Protein AF-A0A9D1L8T4-F1 (afdb_monomer)

Structure (mmCIF, N/CA/C/O backbone):
data_AF-A0A9D1L8T4-F1
#
_entry.id   AF-A0A9D1L8T4-F1
#
loop_
_atom_site.group_PDB
_atom_site.id
_atom_site.type_symbol
_atom_site.label_atom_id
_atom_site.label_alt_id
_atom_site.label_comp_id
_atom_site.label_asym_id
_atom_site.label_entity_id
_atom_site.label_seq_id
_atom_site.pdbx_PDB_ins_code
_atom_site.Cartn_x
_atom_site.Cartn_y
_atom_site.Cartn_z
_atom_site.occupancy
_atom_site.B_iso_or_equiv
_atom_site.auth_seq_id
_atom_site.auth_comp_id
_atom_site.auth_asym_id
_atom_site.auth_atom_id
_atom_site.pdbx_PDB_model_num
ATOM 1 N N . MET A 1 1 ? -16.377 6.132 2.924 1.00 72.69 1 MET A N 1
ATOM 2 C CA . MET A 1 1 ? -15.199 5.516 2.289 1.00 72.69 1 MET A CA 1
ATOM 3 C C . MET A 1 1 ? -15.008 4.156 2.935 1.00 72.69 1 MET A C 1
ATOM 5 O O . MET A 1 1 ? -15.042 4.074 4.157 1.00 72.69 1 MET A O 1
ATOM 9 N N . SER A 1 2 ? -14.949 3.100 2.138 1.00 90.50 2 SER A N 1
ATOM 10 C CA . SER A 1 2 ? -14.714 1.724 2.575 1.00 90.50 2 SER A CA 1
ATOM 11 C C . SER A 1 2 ? -13.231 1.484 2.868 1.00 90.50 2 SER A C 1
ATOM 13 O O . SER A 1 2 ? -12.373 2.222 2.388 1.00 90.50 2 SER A O 1
ATOM 15 N N . LYS A 1 3 ? -12.917 0.413 3.609 1.00 88.38 3 LYS A N 1
ATOM 16 C CA . LYS A 1 3 ? -11.529 0.025 3.913 1.00 88.38 3 LYS A CA 1
ATOM 17 C C . LYS A 1 3 ? -10.691 -0.179 2.646 1.00 88.38 3 LYS A C 1
ATOM 19 O O . LYS A 1 3 ? -9.552 0.263 2.584 1.00 88.38 3 LYS A O 1
ATOM 24 N N . LYS A 1 4 ? -11.289 -0.774 1.608 1.00 89.88 4 LYS A N 1
ATOM 25 C CA . LYS A 1 4 ? -10.654 -0.937 0.295 1.00 89.88 4 LYS A CA 1
ATOM 26 C C . LYS A 1 4 ? -10.331 0.409 -0.356 1.00 89.88 4 LYS A C 1
ATOM 28 O O . LYS A 1 4 ? -9.213 0.602 -0.806 1.00 89.88 4 LYS A O 1
ATOM 33 N N . GLU A 1 5 ? -11.278 1.344 -0.372 1.00 92.19 5 GLU A N 1
ATOM 34 C CA . GLU A 1 5 ? -11.038 2.683 -0.929 1.00 92.19 5 GLU A CA 1
ATOM 35 C C . GLU A 1 5 ? -9.957 3.447 -0.149 1.00 92.19 5 GLU A C 1
ATOM 37 O O . GLU A 1 5 ? -9.193 4.200 -0.745 1.00 92.19 5 GLU A O 1
ATOM 42 N N . MET A 1 6 ? -9.866 3.236 1.168 1.00 93.19 6 MET A N 1
ATOM 43 C CA . MET A 1 6 ? -8.810 3.816 2.001 1.00 93.19 6 MET A CA 1
ATOM 44 C C . MET A 1 6 ? -7.437 3.200 1.707 1.00 93.19 6 MET A C 1
ATOM 46 O O . MET A 1 6 ? -6.474 3.949 1.591 1.00 93.19 6 MET A O 1
ATOM 50 N N . LEU A 1 7 ? -7.346 1.877 1.535 1.00 93.81 7 LEU A N 1
ATOM 51 C CA . LEU A 1 7 ? -6.116 1.188 1.115 1.00 93.81 7 LEU A CA 1
ATOM 52 C C . LEU A 1 7 ? -5.662 1.655 -0.273 1.00 93.81 7 LEU A C 1
ATOM 54 O O . LEU A 1 7 ? -4.503 2.026 -0.452 1.00 93.81 7 LEU A O 1
ATOM 58 N N . ASP A 1 8 ? -6.589 1.712 -1.233 1.00 92.69 8 ASP A N 1
ATOM 59 C CA . ASP A 1 8 ? -6.311 2.182 -2.592 1.00 92.69 8 ASP A CA 1
ATOM 60 C C . ASP A 1 8 ? -5.848 3.652 -2.578 1.00 92.69 8 ASP A C 1
ATOM 62 O O . ASP A 1 8 ? -4.965 4.036 -3.348 1.00 92.69 8 ASP A O 1
ATOM 66 N N . LYS A 1 9 ? -6.416 4.487 -1.695 1.00 93.12 9 LYS A N 1
ATOM 67 C CA . LYS A 1 9 ? -5.980 5.876 -1.517 1.00 93.12 9 LYS A CA 1
ATOM 68 C C . LYS A 1 9 ? -4.601 5.966 -0.861 1.00 93.12 9 LYS A C 1
ATOM 70 O O . LYS A 1 9 ? -3.764 6.705 -1.367 1.00 93.12 9 LYS A O 1
ATOM 75 N N . ALA A 1 10 ? -4.356 5.218 0.213 1.00 94.19 10 ALA A N 1
ATOM 76 C CA . ALA A 1 10 ? -3.067 5.188 0.900 1.00 94.19 10 ALA A CA 1
ATOM 77 C C . ALA A 1 10 ? -1.940 4.785 -0.060 1.00 94.19 10 ALA A C 1
ATOM 79 O O . ALA A 1 10 ? -0.901 5.435 -0.104 1.00 94.19 10 ALA A O 1
ATOM 80 N N . PHE A 1 11 ? -2.182 3.772 -0.897 1.00 93.44 11 PHE A N 1
ATOM 81 C CA . PHE A 1 11 ? -1.243 3.364 -1.938 1.00 93.44 11 PHE A CA 1
ATOM 82 C C . PHE A 1 11 ? -0.998 4.474 -2.969 1.00 93.44 11 PHE A C 1
ATOM 84 O O . PHE A 1 11 ? 0.147 4.744 -3.317 1.00 93.44 11 PHE A O 1
ATOM 91 N N . ARG A 1 12 ? -2.054 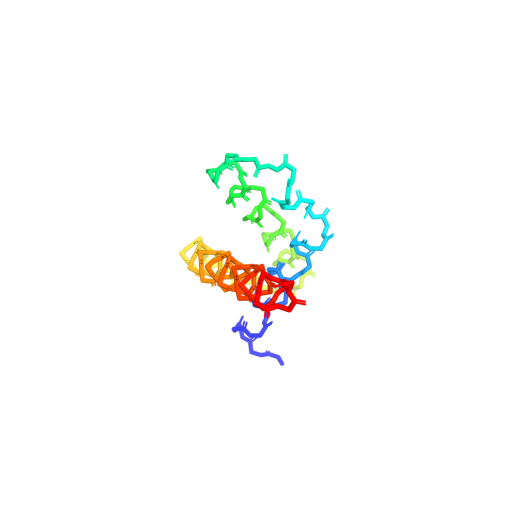5.148 -3.451 1.00 90.94 12 ARG A N 1
ATOM 92 C CA . ARG A 1 12 ? -1.929 6.260 -4.415 1.00 90.94 12 ARG A CA 1
ATOM 93 C C . ARG A 1 12 ? -1.131 7.434 -3.863 1.00 90.94 12 ARG A C 1
ATOM 95 O O . ARG A 1 12 ? -0.321 8.004 -4.591 1.00 90.94 12 ARG A O 1
ATOM 102 N N . ASP A 1 13 ? -1.377 7.797 -2.610 1.00 90.25 13 ASP A N 1
ATOM 103 C CA . ASP A 1 13 ? -0.633 8.857 -1.936 1.00 90.25 13 ASP A CA 1
ATOM 104 C C . ASP A 1 13 ? 0.848 8.437 -1.822 1.00 90.25 13 ASP A C 1
ATOM 106 O O . ASP A 1 13 ? 1.729 9.177 -2.259 1.00 90.25 13 ASP A O 1
ATOM 110 N N . ALA A 1 14 ? 1.114 7.196 -1.395 1.00 90.56 14 ALA A N 1
ATOM 111 C CA . ALA A 1 14 ? 2.463 6.650 -1.266 1.00 90.56 14 ALA A CA 1
ATOM 112 C C . ALA A 1 14 ? 3.248 6.663 -2.592 1.00 90.56 14 ALA A C 1
ATOM 114 O O . ALA A 1 14 ? 4.356 7.189 -2.640 1.00 90.56 14 ALA A O 1
ATOM 115 N N . VAL A 1 15 ? 2.681 6.168 -3.699 1.00 88.31 15 VAL A N 1
ATOM 116 C CA . VAL A 1 15 ? 3.366 6.180 -5.014 1.00 88.31 15 VAL A CA 1
ATOM 117 C C . VAL A 1 15 ? 3.504 7.576 -5.629 1.00 88.31 15 VAL A C 1
ATOM 119 O O . VAL A 1 15 ? 4.244 7.746 -6.594 1.00 88.31 15 VAL A O 1
ATOM 122 N N . THR A 1 16 ? 2.764 8.566 -5.123 1.00 84.44 16 THR A N 1
ATOM 123 C CA . THR A 1 16 ? 2.908 9.966 -5.548 1.00 84.44 16 THR A CA 1
ATOM 124 C C . THR A 1 16 ? 4.056 10.642 -4.801 1.00 84.44 16 THR A C 1
ATOM 126 O O . THR A 1 16 ? 4.790 11.436 -5.386 1.00 84.44 16 THR A O 1
ATOM 129 N N . GLU A 1 17 ? 4.222 10.327 -3.515 1.00 80.38 17 GLU A N 1
ATOM 130 C CA . GLU A 1 17 ? 5.312 10.838 -2.678 1.00 80.38 17 GLU A CA 1
ATOM 131 C C . GLU A 1 17 ? 6.647 10.148 -2.980 1.00 80.38 17 GLU A C 1
ATOM 133 O O . GLU A 1 17 ? 7.703 10.783 -2.996 1.00 80.38 17 GLU A O 1
ATOM 138 N N . ILE A 1 18 ? 6.600 8.843 -3.243 1.00 79.25 18 ILE A N 1
ATOM 139 C CA . ILE A 1 18 ? 7.765 8.016 -3.529 1.00 79.25 18 ILE A CA 1
ATOM 140 C C . ILE A 1 18 ? 7.970 7.998 -5.038 1.00 79.25 18 ILE A C 1
ATOM 142 O O . ILE A 1 18 ? 7.107 7.557 -5.793 1.00 79.25 18 ILE A O 1
ATOM 146 N N . ASN A 1 19 ? 9.143 8.433 -5.502 1.00 71.31 19 ASN A N 1
ATOM 147 C CA . ASN A 1 19 ? 9.517 8.269 -6.902 1.00 71.31 19 ASN A CA 1
ATOM 148 C C . ASN A 1 19 ? 9.801 6.785 -7.183 1.00 71.31 19 ASN A C 1
ATOM 150 O O . ASN A 1 19 ? 10.951 6.348 -7.182 1.00 71.31 19 ASN A O 1
ATOM 154 N N . VAL A 1 20 ? 8.743 6.009 -7.422 1.00 68.19 20 VAL A N 1
ATOM 155 C CA . VAL A 1 20 ? 8.797 4.553 -7.635 1.00 68.19 20 VAL A CA 1
ATOM 156 C C . VAL A 1 20 ? 9.685 4.150 -8.815 1.00 68.19 20 VAL A C 1
ATOM 158 O O . VAL A 1 20 ? 10.182 3.036 -8.852 1.00 68.19 20 VAL A O 1
ATOM 161 N N . ASN A 1 21 ? 9.943 5.068 -9.754 1.00 68.38 21 ASN A N 1
ATOM 162 C CA . ASN A 1 21 ? 10.852 4.842 -10.883 1.00 68.38 21 ASN A CA 1
ATOM 163 C C . ASN A 1 21 ? 12.339 5.003 -10.518 1.00 68.38 21 ASN A C 1
ATOM 165 O O . ASN A 1 21 ? 13.191 4.812 -11.379 1.00 68.38 21 ASN A O 1
ATOM 169 N N . SER A 1 22 ? 12.655 5.431 -9.291 1.00 68.69 22 SER A N 1
ATOM 170 C CA . SER A 1 22 ? 14.030 5.630 -8.807 1.00 68.69 22 SER A CA 1
ATOM 171 C C . SER A 1 22 ? 14.531 4.520 -7.884 1.00 68.69 22 SER A C 1
ATOM 173 O O . SER A 1 22 ? 15.695 4.544 -7.490 1.00 68.69 22 SER A O 1
ATOM 175 N N . ILE A 1 23 ? 13.663 3.565 -7.538 1.00 75.38 23 ILE A N 1
ATOM 176 C CA . ILE A 1 23 ? 13.991 2.418 -6.693 1.00 75.38 23 ILE A CA 1
ATOM 177 C C . ILE A 1 23 ? 13.880 1.168 -7.567 1.00 75.38 23 ILE A C 1
ATOM 179 O O . ILE A 1 23 ? 12.780 0.731 -7.894 1.00 75.38 23 ILE A O 1
ATOM 183 N N . ASP A 1 24 ? 15.028 0.619 -7.964 1.00 74.31 24 ASP A N 1
ATOM 184 C CA . ASP A 1 24 ? 15.098 -0.608 -8.775 1.00 74.31 24 ASP A CA 1
ATOM 185 C C . ASP A 1 24 ? 14.887 -1.882 -7.939 1.00 74.31 24 ASP A C 1
ATOM 187 O O . ASP A 1 24 ? 14.576 -2.943 -8.481 1.00 74.31 24 ASP A O 1
ATOM 191 N N . ASP A 1 25 ? 15.066 -1.779 -6.621 1.00 81.19 25 ASP A N 1
ATOM 192 C CA . ASP A 1 25 ? 14.918 -2.884 -5.680 1.00 81.19 25 ASP A CA 1
ATOM 193 C C . ASP A 1 25 ? 13.464 -2.982 -5.198 1.00 81.19 25 ASP A C 1
ATOM 195 O O . ASP A 1 25 ? 12.953 -2.097 -4.505 1.00 81.19 25 ASP A O 1
ATOM 199 N N . GLU A 1 26 ? 12.782 -4.048 -5.614 1.00 78.62 26 GLU A N 1
ATOM 200 C CA . GLU A 1 26 ? 11.362 -4.262 -5.334 1.00 78.62 26 GLU A CA 1
ATOM 201 C C . GLU A 1 26 ? 11.093 -4.468 -3.840 1.00 78.62 26 GLU A C 1
ATOM 203 O O . GLU A 1 26 ? 10.102 -3.940 -3.344 1.00 78.62 26 GLU A O 1
ATOM 208 N N . ASP A 1 27 ? 12.003 -5.115 -3.108 1.00 83.38 27 ASP A N 1
ATOM 209 C CA . ASP A 1 27 ? 11.845 -5.338 -1.667 1.00 83.38 27 ASP A CA 1
ATOM 210 C C . ASP A 1 27 ? 11.934 -4.003 -0.908 1.00 83.38 27 ASP A C 1
ATOM 212 O O . ASP A 1 27 ? 11.115 -3.703 -0.037 1.00 83.38 27 ASP A O 1
ATOM 216 N N . ILE A 1 28 ? 12.885 -3.142 -1.297 1.00 84.31 28 ILE A N 1
ATOM 217 C CA . ILE A 1 28 ? 13.015 -1.789 -0.731 1.00 84.31 28 ILE A CA 1
ATOM 218 C C . ILE A 1 28 ? 11.795 -0.934 -1.091 1.00 84.31 28 ILE A C 1
ATOM 220 O O . ILE A 1 28 ? 11.293 -0.178 -0.258 1.00 84.31 28 ILE A O 1
ATOM 224 N N . LEU A 1 29 ? 11.307 -1.034 -2.328 1.00 86.75 29 LEU A N 1
ATOM 225 C CA . LEU A 1 29 ? 10.129 -0.298 -2.771 1.00 86.75 29 LEU A CA 1
ATOM 226 C C . LEU A 1 29 ? 8.878 -0.714 -1.982 1.00 86.75 29 LEU A C 1
ATOM 228 O O . LEU A 1 29 ? 8.121 0.157 -1.547 1.00 86.75 29 LEU A O 1
ATOM 232 N N . GLU A 1 30 ? 8.673 -2.016 -1.769 1.00 89.38 30 GLU A N 1
ATOM 233 C CA . GLU A 1 30 ? 7.566 -2.541 -0.968 1.00 89.38 30 GLU A CA 1
ATOM 234 C C . GLU A 1 30 ? 7.618 -2.035 0.479 1.00 89.38 30 GLU A C 1
ATOM 236 O O . GLU A 1 30 ? 6.607 -1.539 0.981 1.00 89.38 30 GLU A O 1
ATOM 241 N N . ASP A 1 31 ? 8.784 -2.074 1.128 1.00 90.88 31 ASP A N 1
ATOM 242 C CA . ASP A 1 31 ? 8.950 -1.611 2.512 1.00 90.88 31 ASP A CA 1
ATOM 243 C C . ASP A 1 31 ? 8.690 -0.103 2.666 1.00 90.88 31 ASP A C 1
ATOM 245 O O . ASP A 1 31 ? 8.039 0.346 3.622 1.00 90.88 31 ASP A O 1
ATOM 249 N N . VAL A 1 32 ? 9.160 0.702 1.710 1.00 90.44 32 VAL A N 1
ATOM 250 C CA . VAL A 1 32 ? 8.965 2.159 1.722 1.00 90.44 32 VAL A CA 1
ATOM 251 C C . VAL A 1 32 ? 7.488 2.508 1.488 1.00 90.44 32 VAL A C 1
ATOM 253 O O . VAL A 1 32 ? 6.931 3.348 2.204 1.00 90.44 32 VAL A O 1
ATOM 256 N N . LEU A 1 33 ? 6.815 1.823 0.557 1.00 92.88 33 LEU A N 1
ATOM 257 C CA . LEU A 1 33 ? 5.374 1.981 0.329 1.00 92.88 33 LEU A CA 1
ATOM 258 C C . LEU A 1 33 ? 4.558 1.530 1.546 1.00 92.88 33 LEU A C 1
ATOM 260 O O . LEU A 1 33 ? 3.637 2.236 1.960 1.00 92.88 33 LEU A O 1
ATOM 264 N N . ALA A 1 34 ? 4.919 0.403 2.163 1.00 94.44 34 ALA A N 1
ATOM 265 C CA . ALA A 1 34 ? 4.255 -0.098 3.360 1.00 94.44 34 ALA A CA 1
ATOM 266 C C . ALA A 1 34 ? 4.378 0.887 4.528 1.00 94.44 34 ALA A C 1
ATOM 268 O O . ALA A 1 34 ? 3.400 1.138 5.233 1.00 94.44 34 ALA A O 1
ATOM 269 N N . THR A 1 35 ? 5.550 1.502 4.697 1.00 94.19 35 THR A N 1
ATOM 270 C CA . THR A 1 35 ? 5.781 2.535 5.714 1.00 94.19 35 THR A CA 1
ATOM 271 C C . THR A 1 35 ? 4.883 3.755 5.493 1.00 94.19 35 THR A C 1
ATOM 273 O O . THR A 1 35 ? 4.234 4.219 6.432 1.00 94.19 35 THR A O 1
ATOM 276 N N . SER A 1 36 ? 4.775 4.245 4.254 1.00 93.44 36 SER A N 1
ATOM 277 C CA . SER A 1 36 ? 3.886 5.370 3.919 1.00 93.44 36 SER A CA 1
ATOM 278 C C . SER A 1 36 ? 2.405 5.021 4.142 1.00 93.44 36 SER A C 1
ATOM 280 O O . SER A 1 36 ? 1.661 5.792 4.752 1.00 93.44 36 SER A O 1
ATOM 282 N N . MET A 1 37 ? 1.978 3.813 3.760 1.00 94.69 37 MET A N 1
ATOM 283 C CA . MET A 1 37 ? 0.604 3.351 3.992 1.00 94.69 37 MET A CA 1
ATOM 284 C C . MET A 1 37 ? 0.263 3.218 5.484 1.00 94.69 37 MET A C 1
ATOM 286 O O . MET A 1 37 ? -0.864 3.524 5.875 1.00 94.69 37 MET A O 1
ATOM 290 N N . LYS A 1 38 ? 1.222 2.816 6.328 1.00 94.56 38 LYS A N 1
ATOM 291 C CA . LYS A 1 38 ? 1.057 2.803 7.793 1.00 94.56 38 LYS A CA 1
ATOM 292 C C . LYS A 1 38 ? 0.919 4.216 8.359 1.00 94.56 38 LYS A C 1
ATOM 294 O O . LYS A 1 38 ? 0.007 4.457 9.143 1.00 94.56 38 LYS A O 1
ATOM 299 N N . ALA A 1 39 ? 1.737 5.163 7.899 1.00 93.88 39 ALA A N 1
ATOM 300 C CA . ALA A 1 39 ? 1.623 6.566 8.305 1.00 93.88 39 ALA A CA 1
ATOM 301 C C . ALA A 1 39 ? 0.259 7.174 7.922 1.00 93.88 39 ALA A C 1
ATOM 303 O O . ALA A 1 39 ? -0.341 7.920 8.699 1.00 93.88 39 ALA A O 1
ATOM 304 N N . TYR A 1 40 ? -0.275 6.816 6.749 1.00 93.25 40 TYR A N 1
ATOM 305 C CA . TYR A 1 40 ? -1.640 7.179 6.362 1.00 93.25 40 TYR A CA 1
ATOM 306 C C . TYR A 1 40 ? -2.679 6.576 7.320 1.00 93.25 40 TYR A C 1
ATOM 308 O O . TYR A 1 40 ?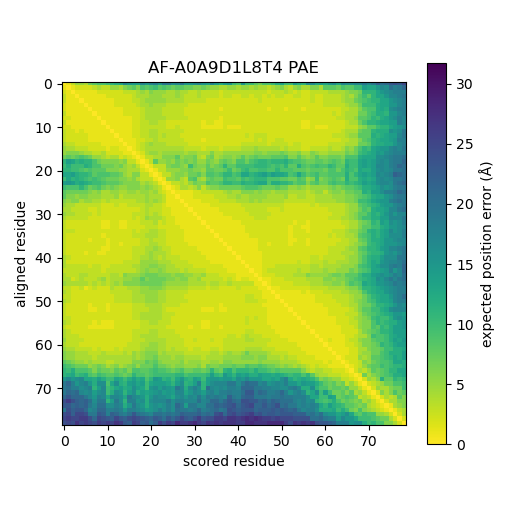 -3.595 7.275 7.755 1.00 93.25 40 TYR A O 1
ATOM 316 N N . ALA A 1 41 ? -2.533 5.293 7.661 1.00 93.00 41 ALA A N 1
ATOM 317 C CA . ALA A 1 41 ? -3.448 4.588 8.553 1.00 93.00 41 ALA A CA 1
ATOM 318 C C . ALA A 1 41 ? -3.519 5.253 9.940 1.00 93.00 41 ALA A C 1
ATOM 320 O O . ALA A 1 41 ? -4.608 5.529 10.445 1.00 93.00 41 ALA A O 1
ATOM 321 N N . GLU A 1 42 ? -2.359 5.611 10.498 1.00 93.50 42 GLU A N 1
ATOM 322 C CA . GLU A 1 42 ? -2.250 6.357 11.755 1.00 93.50 42 GLU A CA 1
ATOM 323 C C . GLU A 1 42 ? -2.939 7.726 11.676 1.00 93.50 42 GLU A C 1
ATOM 325 O O . GLU A 1 42 ? -3.687 8.100 12.581 1.00 93.50 42 GLU A O 1
ATOM 330 N N . ARG A 1 43 ? -2.744 8.466 10.576 1.00 92.00 43 ARG A N 1
ATOM 331 C CA . ARG A 1 43 ? -3.337 9.799 10.389 1.00 92.00 43 ARG A CA 1
ATOM 332 C C . ARG A 1 43 ? -4.861 9.761 10.289 1.00 92.00 43 ARG A C 1
ATOM 334 O O . ARG A 1 43 ? -5.532 10.641 10.824 1.00 92.00 43 ARG A O 1
ATOM 341 N N . GLU A 1 44 ? -5.404 8.767 9.596 1.00 90.75 44 GLU A N 1
ATOM 342 C CA . GLU A 1 44 ? -6.851 8.610 9.415 1.00 90.75 44 GLU A CA 1
ATOM 343 C C . GLU A 1 44 ? -7.515 7.820 10.556 1.00 90.75 44 GLU A C 1
ATOM 345 O O . GLU A 1 44 ? -8.731 7.628 10.538 1.00 90.75 44 GLU A O 1
ATOM 350 N N . ASN A 1 45 ? -6.737 7.388 11.557 1.00 91.56 45 ASN A N 1
ATOM 351 C CA . ASN A 1 45 ? -7.187 6.563 12.677 1.00 91.56 45 ASN A CA 1
ATOM 352 C C . ASN A 1 45 ? -7.891 5.273 12.208 1.00 91.56 45 ASN A C 1
ATOM 354 O O . ASN A 1 45 ? -8.978 4.919 12.674 1.00 91.56 45 ASN A O 1
ATOM 358 N N . VAL A 1 46 ? -7.275 4.598 11.234 1.00 90.75 46 VAL A N 1
ATOM 359 C CA . VAL A 1 46 ? -7.737 3.331 10.657 1.00 90.75 46 VAL A CA 1
ATOM 360 C C . VAL A 1 46 ? -6.679 2.254 10.823 1.00 90.75 46 VAL A C 1
ATOM 362 O O . VAL A 1 46 ? -5.484 2.527 10.825 1.00 90.75 46 VAL A O 1
ATOM 365 N N . GLU A 1 47 ? -7.125 1.007 10.938 1.00 91.75 47 GLU A N 1
ATOM 366 C CA . GLU A 1 47 ? -6.234 -0.135 11.113 1.00 91.75 47 GLU A CA 1
ATOM 367 C C 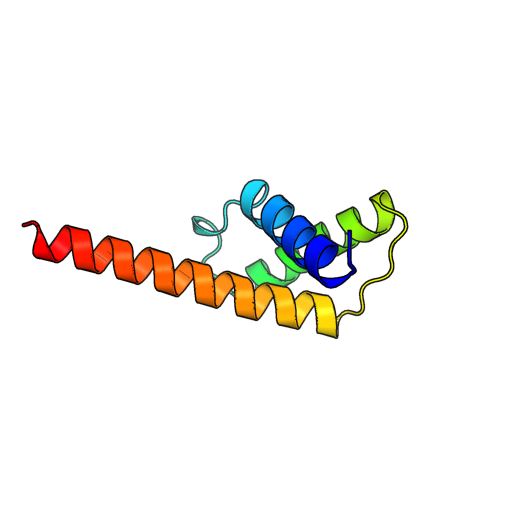. GLU A 1 47 ? -6.160 -0.949 9.817 1.00 91.75 47 GLU A C 1
ATOM 369 O O . GLU A 1 47 ? -7.171 -1.457 9.313 1.00 91.75 47 GLU A O 1
ATOM 374 N N . PHE A 1 48 ? -4.950 -1.071 9.276 1.00 93.19 48 PHE A N 1
ATOM 375 C CA . PHE A 1 48 ? -4.635 -1.975 8.177 1.00 93.19 48 PHE A CA 1
ATOM 376 C C . PHE A 1 48 ? -3.741 -3.090 8.696 1.00 93.19 48 PHE A C 1
ATOM 378 O O . PHE A 1 48 ? -2.791 -2.847 9.436 1.00 93.19 48 PHE A O 1
ATOM 385 N N . THR A 1 49 ? -4.038 -4.314 8.283 1.00 94.62 49 THR A N 1
ATOM 386 C CA . THR A 1 49 ? -3.136 -5.440 8.516 1.00 94.62 49 THR A CA 1
ATOM 387 C C . THR A 1 49 ? -1.971 -5.386 7.532 1.00 94.62 49 THR A C 1
ATOM 389 O O . THR A 1 49 ? -2.102 -4.861 6.422 1.00 94.62 49 THR A O 1
ATOM 392 N N . ASP A 1 50 ? -0.836 -5.971 7.913 1.00 93.31 50 ASP A N 1
ATOM 393 C CA . ASP A 1 50 ? 0.325 -6.069 7.023 1.00 93.31 50 ASP A CA 1
ATOM 394 C C . ASP A 1 50 ? -0.013 -6.825 5.725 1.00 93.31 50 ASP A C 1
ATOM 396 O O . ASP A 1 50 ? 0.442 -6.436 4.650 1.00 93.31 50 ASP A O 1
ATOM 400 N N . ASP A 1 51 ? -0.880 -7.842 5.799 1.00 95.00 51 ASP A N 1
ATOM 401 C CA . ASP A 1 51 ? -1.348 -8.594 4.630 1.00 95.00 51 ASP A CA 1
ATOM 402 C C . ASP A 1 51 ? -2.183 -7.729 3.676 1.00 95.00 51 ASP A C 1
ATOM 404 O O . ASP A 1 51 ? -2.025 -7.819 2.459 1.00 95.00 51 ASP A O 1
ATOM 408 N N . GLU A 1 52 ? -3.051 -6.857 4.200 1.00 94.94 52 GLU A N 1
ATOM 409 C CA . GLU A 1 52 ? -3.844 -5.931 3.382 1.00 94.94 52 GLU A CA 1
ATOM 410 C C . GLU A 1 52 ? -2.967 -4.892 2.686 1.00 94.94 52 GLU A C 1
ATOM 412 O O . GLU A 1 52 ? -3.179 -4.592 1.508 1.00 94.94 52 GLU A O 1
ATOM 417 N N . ILE A 1 53 ? -1.972 -4.360 3.398 1.00 94.25 53 ILE A N 1
ATOM 418 C CA . ILE A 1 53 ? -0.999 -3.418 2.843 1.00 94.25 53 ILE A CA 1
ATOM 419 C C . ILE A 1 53 ? -0.213 -4.103 1.726 1.00 94.25 53 ILE A C 1
ATOM 421 O O . ILE A 1 53 ? -0.208 -3.616 0.595 1.00 94.25 53 ILE A O 1
ATOM 425 N N . ARG A 1 54 ? 0.378 -5.270 2.006 1.00 94.00 54 ARG A N 1
ATOM 426 C CA . ARG A 1 54 ? 1.181 -6.018 1.033 1.00 94.00 54 ARG A CA 1
ATOM 427 C C . ARG A 1 54 ? 0.364 -6.407 -0.195 1.00 94.00 54 ARG A C 1
ATOM 429 O O . ARG A 1 54 ? 0.796 -6.158 -1.316 1.00 94.00 54 ARG A O 1
ATOM 436 N N . ALA A 1 55 ? -0.840 -6.950 -0.009 1.00 94.25 55 ALA A N 1
ATOM 437 C CA . ALA A 1 55 ? -1.716 -7.313 -1.123 1.00 94.25 55 ALA A CA 1
ATOM 438 C C . ALA A 1 55 ? -2.070 -6.100 -2.001 1.00 94.25 55 ALA A C 1
ATOM 440 O O . ALA A 1 55 ? -2.123 -6.217 -3.227 1.00 94.25 55 ALA A O 1
ATOM 441 N N . THR A 1 56 ? -2.281 -4.933 -1.385 1.00 94.31 56 THR A N 1
ATOM 442 C CA . THR A 1 56 ? -2.569 -3.687 -2.106 1.00 94.31 56 THR A CA 1
ATOM 443 C C . THR A 1 56 ? -1.351 -3.200 -2.890 1.00 94.31 56 THR A C 1
ATOM 445 O O . THR A 1 56 ? -1.494 -2.846 -4.060 1.00 94.31 56 THR A O 1
ATOM 448 N N . ILE A 1 57 ? -0.158 -3.224 -2.287 1.00 93.25 57 ILE A N 1
ATOM 449 C CA . ILE A 1 57 ? 1.094 -2.817 -2.940 1.00 93.25 57 ILE A CA 1
ATOM 450 C C . ILE A 1 57 ? 1.381 -3.700 -4.153 1.00 93.25 57 ILE A C 1
ATOM 452 O O . ILE A 1 57 ? 1.552 -3.174 -5.253 1.00 93.25 57 ILE A O 1
ATOM 456 N N . VAL A 1 58 ? 1.350 -5.025 -3.986 1.00 91.56 58 VAL A N 1
ATOM 457 C CA . VAL A 1 58 ? 1.606 -5.981 -5.074 1.00 91.56 58 VAL A CA 1
ATOM 458 C C . VAL A 1 58 ? 0.624 -5.759 -6.227 1.00 91.56 58 VAL A C 1
AT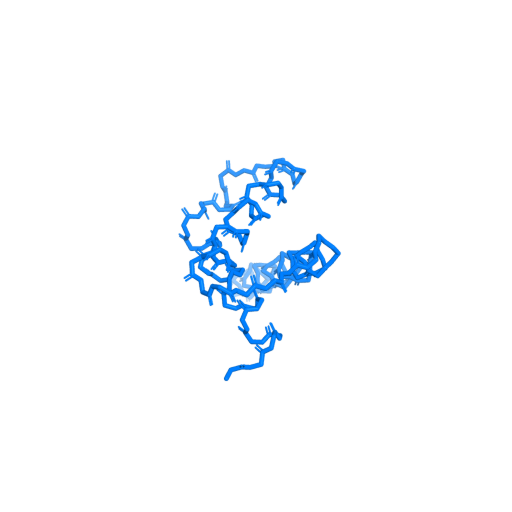OM 460 O O . VAL A 1 58 ? 1.036 -5.567 -7.373 1.00 91.56 58 VAL A O 1
ATOM 463 N N . ALA A 1 59 ? -0.680 -5.692 -5.936 1.00 91.62 59 ALA A N 1
ATOM 464 C CA . ALA A 1 59 ? -1.700 -5.458 -6.959 1.00 91.62 59 ALA A CA 1
ATOM 465 C C . ALA A 1 59 ? -1.540 -4.091 -7.657 1.00 91.62 59 ALA A C 1
ATOM 467 O O . ALA A 1 59 ? -1.747 -3.964 -8.872 1.00 91.62 59 ALA A O 1
ATOM 468 N N . GLY A 1 60 ? -1.163 -3.059 -6.901 1.00 88.81 60 GLY A N 1
ATOM 469 C CA . GLY A 1 60 ? -0.936 -1.711 -7.404 1.00 88.81 60 GLY A CA 1
ATOM 470 C C . GLY A 1 60 ? 0.283 -1.622 -8.324 1.00 88.81 60 GLY A C 1
ATOM 471 O O . GLY A 1 60 ? 0.172 -1.107 -9.440 1.00 88.81 60 GLY A O 1
ATOM 472 N N . LEU A 1 61 ? 1.422 -2.183 -7.912 1.00 86.81 61 LEU A N 1
ATOM 473 C CA . LEU A 1 61 ? 2.651 -2.229 -8.709 1.00 86.81 61 LEU A CA 1
ATOM 474 C C . LEU A 1 61 ? 2.473 -3.058 -9.984 1.00 86.81 61 LEU A C 1
ATOM 476 O O . LEU A 1 61 ? 2.905 -2.632 -11.058 1.00 86.81 61 LEU A O 1
ATOM 480 N N . GLU A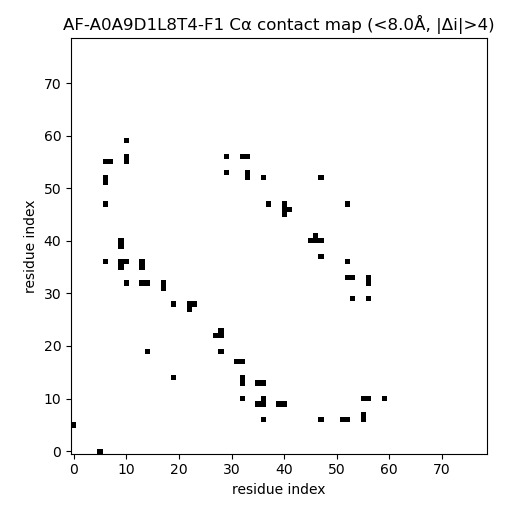 1 62 ? 1.779 -4.197 -9.919 1.00 87.88 62 GLU A N 1
ATOM 481 C CA . GLU A 1 62 ? 1.425 -4.967 -11.116 1.00 87.88 62 GLU A CA 1
ATOM 482 C C . GLU A 1 62 ? 0.584 -4.148 -12.103 1.00 87.88 62 GLU A C 1
ATOM 484 O O . GLU A 1 62 ? 0.805 -4.213 -13.317 1.00 87.88 62 GLU A O 1
ATOM 489 N N . THR A 1 63 ? -0.371 -3.366 -11.595 1.00 85.56 63 THR A N 1
ATOM 490 C CA . THR A 1 63 ? -1.225 -2.501 -12.418 1.00 85.56 63 THR A CA 1
ATOM 491 C C . THR A 1 63 ? -0.410 -1.390 -13.079 1.00 85.56 63 THR A C 1
ATOM 493 O O . THR A 1 63 ? -0.542 -1.176 -14.285 1.00 85.56 63 THR A O 1
ATOM 496 N N . ILE A 1 64 ? 0.489 -0.736 -12.334 1.00 81.25 64 ILE A N 1
ATOM 497 C CA . ILE A 1 64 ? 1.398 0.296 -12.860 1.00 81.25 64 ILE A CA 1
ATOM 498 C C . ILE A 1 64 ? 2.325 -0.295 -13.928 1.00 81.25 64 ILE A C 1
ATOM 500 O O . ILE A 1 64 ? 2.463 0.275 -15.009 1.00 81.25 64 ILE A O 1
ATOM 504 N N . ARG A 1 65 ? 2.910 -1.473 -13.682 1.00 79.94 65 ARG A N 1
ATOM 505 C CA . ARG A 1 65 ? 3.763 -2.172 -14.657 1.00 79.94 65 ARG A CA 1
ATOM 506 C C . ARG A 1 65 ? 3.008 -2.527 -15.932 1.00 79.94 65 ARG A C 1
ATOM 508 O O . ARG A 1 65 ? 3.553 -2.360 -17.021 1.00 79.94 65 ARG A O 1
ATOM 515 N N . LYS A 1 66 ? 1.770 -3.019 -15.819 1.00 79.31 66 LYS A N 1
ATOM 516 C CA . LYS A 1 66 ? 0.914 -3.310 -16.980 1.00 79.31 66 LYS A CA 1
ATOM 517 C C . LYS A 1 66 ? 0.610 -2.035 -17.761 1.00 79.31 66 LYS A C 1
ATOM 519 O O . LYS A 1 66 ? 0.828 -2.030 -18.965 1.00 79.31 66 LYS A O 1
ATOM 524 N N . ALA A 1 67 ? 0.216 -0.954 -17.088 1.00 74.00 67 ALA A N 1
ATOM 525 C CA . ALA A 1 67 ? -0.046 0.335 -17.727 1.00 74.00 67 ALA A CA 1
ATOM 526 C C . ALA A 1 67 ? 1.203 0.920 -18.416 1.00 74.00 67 ALA A C 1
ATOM 528 O O . ALA A 1 67 ? 1.126 1.376 -19.554 1.00 74.00 67 ALA A O 1
ATOM 529 N N . GLY A 1 68 ? 2.372 0.852 -17.770 1.00 66.19 68 GLY A N 1
ATOM 530 C CA . GLY A 1 68 ? 3.642 1.302 -18.346 1.00 66.19 68 GLY A CA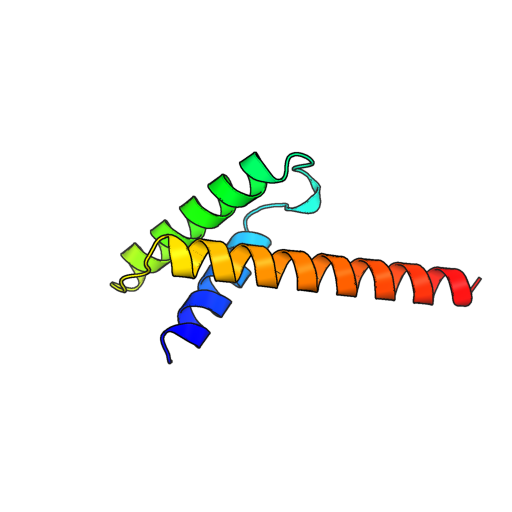 1
ATOM 531 C C . GLY A 1 68 ? 4.085 0.464 -19.549 1.00 66.19 68 GLY A C 1
ATOM 532 O O . GLY A 1 68 ? 4.550 1.013 -20.550 1.00 66.19 68 GLY A O 1
ATOM 533 N N . LYS A 1 69 ? 3.890 -0.862 -19.495 1.00 61.41 69 LYS A N 1
ATOM 534 C CA . LYS A 1 69 ? 4.103 -1.745 -20.651 1.00 61.41 69 LYS A CA 1
ATOM 535 C C . LYS A 1 69 ? 3.158 -1.382 -21.790 1.00 61.41 69 LYS A C 1
ATOM 537 O O . LYS A 1 69 ? 3.634 -1.228 -22.908 1.00 61.41 69 LYS A O 1
ATOM 542 N N . ASP A 1 70 ? 1.871 -1.204 -21.516 1.00 57.94 70 ASP A N 1
ATOM 543 C CA . ASP A 1 70 ? 0.862 -0.897 -22.535 1.00 57.94 70 ASP A CA 1
ATOM 544 C C . ASP A 1 70 ? 1.149 0.447 -23.225 1.00 57.94 70 ASP A C 1
ATOM 546 O O . ASP A 1 70 ? 1.163 0.527 -24.451 1.00 57.94 70 ASP A O 1
ATOM 550 N N . PHE A 1 71 ? 1.536 1.472 -22.456 1.00 55.06 71 PHE A N 1
ATOM 551 C CA . PHE A 1 71 ? 1.980 2.760 -22.996 1.00 55.06 71 PHE A CA 1
ATOM 552 C C . PHE A 1 71 ? 3.253 2.630 -23.851 1.00 55.06 71 PHE A C 1
ATOM 554 O O . PHE A 1 71 ? 3.347 3.210 -24.933 1.00 55.06 71 PHE A O 1
ATOM 561 N N . SER A 1 72 ? 4.232 1.829 -23.409 1.00 58.06 72 SER A N 1
ATOM 562 C CA . SER A 1 72 ? 5.445 1.544 -24.190 1.00 58.06 72 SER A CA 1
ATOM 563 C C . SER A 1 72 ? 5.138 0.798 -25.493 1.00 58.06 72 SER A C 1
ATOM 565 O O . SER A 1 72 ? 5.716 1.122 -26.532 1.00 58.06 72 SER A O 1
ATOM 567 N N . TYR A 1 73 ? 4.222 -0.175 -25.462 1.00 46.12 73 TYR A N 1
ATOM 568 C CA . TYR A 1 73 ? 3.780 -0.912 -26.646 1.00 46.12 73 TYR A CA 1
ATOM 569 C C . TYR A 1 73 ? 3.032 -0.007 -27.626 1.00 46.12 73 TYR A C 1
ATOM 571 O O . TYR A 1 73 ? 3.350 -0.029 -28.813 1.00 46.12 73 TYR A O 1
ATOM 579 N N . GLN A 1 74 ? 2.109 0.832 -27.148 1.00 51.50 74 GLN A N 1
ATOM 580 C CA . GLN A 1 74 ? 1.401 1.797 -27.991 1.00 51.50 74 GLN A CA 1
ATOM 581 C C . GLN A 1 74 ? 2.362 2.793 -28.652 1.00 51.50 74 GLN A C 1
ATOM 583 O O . GLN A 1 74 ? 2.294 2.978 -29.864 1.00 51.50 74 GLN A O 1
ATOM 588 N N . ASN A 1 75 ? 3.320 3.357 -27.909 1.00 51.62 75 ASN A N 1
ATOM 589 C CA . ASN A 1 75 ? 4.319 4.266 -28.486 1.00 51.62 75 ASN A CA 1
ATOM 590 C C . ASN A 1 75 ? 5.248 3.579 -29.499 1.00 51.62 75 ASN A C 1
ATOM 592 O O . ASN A 1 75 ? 5.654 4.207 -30.471 1.00 51.62 75 ASN A O 1
ATOM 596 N N . LYS A 1 76 ? 5.583 2.296 -29.306 1.00 53.22 76 LYS A N 1
ATOM 597 C CA . LYS A 1 76 ? 6.387 1.529 -30.273 1.00 53.22 76 LYS A CA 1
ATOM 598 C C . LYS A 1 76 ? 5.615 1.147 -31.538 1.00 53.22 76 LYS A C 1
ATOM 600 O O . LYS A 1 76 ? 6.251 0.955 -32.564 1.00 53.22 76 LYS A O 1
ATOM 605 N N . MET A 1 77 ? 4.287 1.022 -31.478 1.00 55.62 77 MET A N 1
ATOM 606 C CA . MET A 1 77 ? 3.441 0.764 -32.656 1.00 55.62 77 MET A CA 1
ATOM 607 C C . MET A 1 77 ? 3.052 2.040 -33.422 1.00 55.62 77 MET A C 1
ATOM 609 O O . MET A 1 77 ? 2.497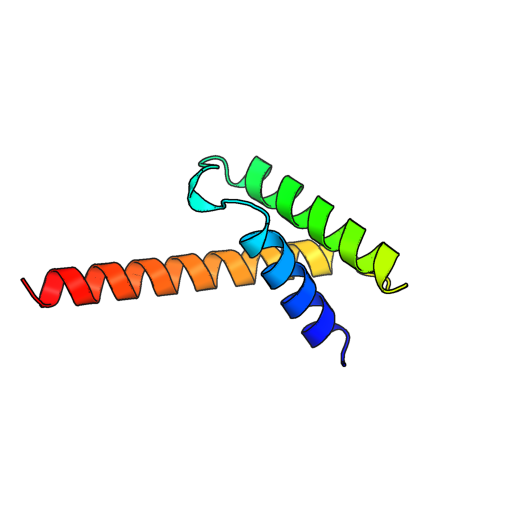 1.939 -34.513 1.00 55.62 77 MET A O 1
ATOM 613 N N . MET A 1 78 ? 3.316 3.226 -32.864 1.00 50.84 78 MET A N 1
ATOM 614 C CA . MET A 1 78 ? 3.130 4.521 -33.536 1.00 50.84 78 MET A CA 1
ATOM 615 C C . MET A 1 78 ? 4.402 5.040 -34.239 1.00 50.84 78 MET A C 1
ATOM 617 O O . MET A 1 78 ? 4.383 6.163 -34.745 1.00 50.84 78 MET A O 1
ATOM 621 N N . LEU A 1 79 ? 5.486 4.253 -34.268 1.00 43.44 79 LEU A N 1
ATOM 622 C CA . LEU A 1 79 ? 6.751 4.554 -34.957 1.00 43.44 79 LEU A CA 1
ATOM 623 C C . LEU A 1 79 ? 6.907 3.738 -36.243 1.00 43.44 79 LEU A C 1
ATOM 625 O O . LEU A 1 79 ? 6.605 2.524 -36.209 1.00 43.44 79 LEU A O 1
#

Foldseek 3Di:
DDPVVLLLVQLVV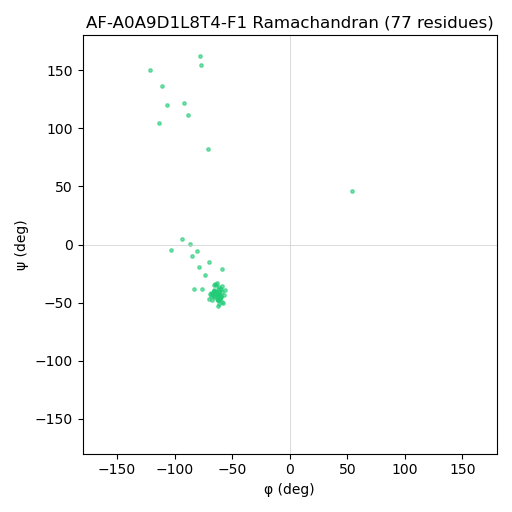QCVVDVLVVDPDPVVSLVSSLVSSVVSCVVVVHDDDPVSNNVSNVVVVVVVVVVVVVVVVVVVVVD

Secondary structure (DSSP, 8-state):
--HHHHHHHHHHHHHHHS-GGG---HHHHHHHHHHHHHHHHHHHT----HHHHHHHHHHHHHHHHHHHHHHHHHHHHT-

Organism: NCBI:txid2840826

Sequence (79 aa):
MSKKEMLDKAFRDAVTEINVNSIDDEDILEDVLATSMKAYAERENVEFTDDEIRATIVAGLETIRKAGKDFSYQNKMML

Radius of gyration: 14.15 Å; Cα contacts (8 Å, |Δi|>4): 40; chains: 1; bounding box: 30×19×48 Å

Solvent-accessible surface area (backbone atoms only — not comparable to full-atom values): 4549 Å² total; per-residue (Å²): 135,52,72,66,58,49,51,57,45,28,50,53,52,26,60,69,76,40,67,65,91,78,49,89,49,64,70,60,45,50,54,55,41,46,52,43,32,49,55,44,24,63,74,70,74,48,90,75,54,71,67,58,48,50,54,48,50,55,56,48,53,54,49,51,51,49,52,53,48,50,53,53,51,53,57,59,71,75,104

pLDDT: mean 82.82, std 14.12, range [43.44, 95.0]

Nearest PDB structures (foldseek):
  7ml4-assembly1_M  TM=4.934E-01  e=2.352E+00  Saccharomyces ce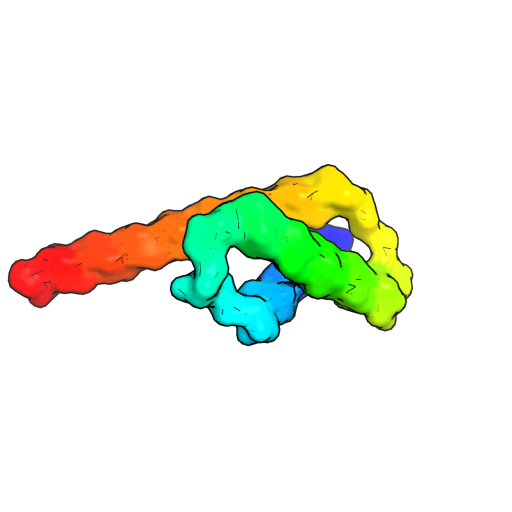revisiae
  8j56-assembly1_F  TM=6.370E-01  e=8.044E+00  Cupriavidus necator
  6gyk-assembly1_M  TM=3.451E-01  e=4.090E+00  Saccharomyces cerevisiae S288C

Mean predicted aligned error: 6.43 Å